Protein AF-A0A3Q0T386-F1 (afdb_monomer_lite)

Foldseek 3Di:
DDDPPLDPVLLVLLLLLLVLCVVLVVVVVCVVVVNDPVNVSNVCSVVGCDPVSLVVSLVSVLVVCVVPPCPLVVQLVVLVVVLVVCVVVVHDRSNSVSSNVSSVVSVVVNVVDDDDDDDDDDDDDDDDDDDDPPDDDDDDPPCPVVSVVVVVVSDD

Radius of gyration: 18.24 Å; chains: 1; bounding box: 42×27×56 Å

Secondary structure (DSSP, 8-state):
-PPP---HHHHHHHHHHHHHHHHTSHHHHHHHTT--HHHHHHHHHHH-S-HHHHHHHHHHHHHHHTTSTTHHHHHHHHHHHHHHHHHHHT---HHHHHHHHHHHHHHHHHHHS--S------------------------TTTHHHHHHHHHHS--

Organism: Amphilophus citrinellus (NCBI:txid61819)

Sequence (156 aa):
MPIPSLRPWQGLEMMTIFQLLHWNGTLKALRERQCSRQSVISYYSQRGLDEYVRSSMALDWLGREQRSPGLIGAELQVAQRELVLARRRGVELRFYREKTEILSLALSQAYIHPTPEIFSHSPSHKYNEGICWLCGLHFPLQLWSEVYASWAQITW

pLDDT: mean 72.21, std 24.62, range [24.97, 97.44]

Structure (mmCIF, N/CA/C/O backbone):
data_AF-A0A3Q0T386-F1
#
_entry.id   AF-A0A3Q0T386-F1
#
loop_
_atom_site.group_PDB
_atom_site.id
_atom_site.type_symbol
_atom_site.label_atom_id
_atom_site.label_alt_id
_atom_site.label_comp_id
_atom_site.label_asym_id
_atom_site.label_entity_id
_atom_site.label_seq_id
_atom_site.pdbx_PDB_ins_code
_atom_site.Cartn_x
_atom_site.Cartn_y
_atom_site.Cartn_z
_atom_site.occupancy
_atom_site.B_iso_or_equiv
_atom_site.auth_seq_id
_atom_site.auth_comp_id
_atom_site.auth_asym_id
_atom_site.auth_atom_id
_atom_site.pdbx_PDB_model_num
ATOM 1 N N . MET A 1 1 ? 14.222 15.868 23.548 1.00 34.19 1 MET A N 1
ATOM 2 C CA . MET A 1 1 ? 13.249 16.594 22.700 1.00 34.19 1 MET A CA 1
ATOM 3 C C . MET A 1 1 ? 11.917 15.867 22.819 1.00 34.19 1 MET A C 1
ATOM 5 O O . MET A 1 1 ? 11.886 14.701 22.438 1.00 34.19 1 MET A O 1
ATOM 9 N N . PRO A 1 2 ? 10.872 16.454 23.425 1.00 38.81 2 PRO A N 1
ATOM 10 C CA . PRO A 1 2 ? 9.579 15.790 23.512 1.00 38.81 2 PRO A CA 1
ATOM 11 C C . PRO A 1 2 ? 8.950 15.743 22.116 1.00 38.81 2 PRO A C 1
ATOM 13 O O . PRO A 1 2 ? 9.009 16.713 21.363 1.00 38.81 2 PRO A O 1
ATOM 16 N N . ILE A 1 3 ? 8.398 14.587 21.760 1.00 47.81 3 ILE A N 1
ATOM 17 C CA . ILE A 1 3 ? 7.632 14.393 20.527 1.00 47.81 3 ILE A CA 1
ATOM 18 C C . ILE A 1 3 ? 6.438 15.358 20.609 1.00 47.81 3 ILE A C 1
ATOM 20 O O . ILE A 1 3 ? 5.741 15.319 21.628 1.00 47.81 3 ILE A O 1
ATOM 24 N N . PRO A 1 4 ? 6.197 16.232 19.613 1.00 51.41 4 PRO A N 1
ATOM 25 C CA . PRO A 1 4 ? 5.030 17.103 19.625 1.00 51.41 4 PRO A CA 1
ATOM 26 C C . PRO A 1 4 ? 3.792 16.228 19.777 1.00 51.41 4 PRO A C 1
ATOM 28 O O . PRO A 1 4 ? 3.679 15.208 19.097 1.00 51.41 4 PRO A O 1
ATOM 31 N N . SER A 1 5 ? 2.911 16.600 20.700 1.00 52.94 5 SER A N 1
ATOM 32 C CA . SER A 1 5 ? 1.631 15.945 20.935 1.00 52.94 5 SER A CA 1
ATOM 33 C C . SER A 1 5 ? 0.926 15.694 19.600 1.00 52.94 5 SER A C 1
ATOM 35 O O . SER A 1 5 ? 0.406 16.618 18.976 1.00 52.94 5 SER A O 1
ATOM 37 N N . LEU A 1 6 ? 0.958 14.435 19.147 1.00 53.88 6 LEU A N 1
ATOM 38 C CA . LEU A 1 6 ? 0.232 13.972 17.968 1.00 53.88 6 LEU A CA 1
ATOM 39 C C . LEU A 1 6 ? -1.217 14.414 18.147 1.00 53.88 6 LEU A C 1
ATOM 41 O O . LEU A 1 6 ? -1.880 14.002 19.103 1.00 53.88 6 LEU A O 1
ATOM 45 N N . ARG A 1 7 ? -1.704 15.301 17.274 1.00 55.12 7 ARG A N 1
ATOM 46 C CA . ARG A 1 7 ? -3.105 15.722 17.350 1.00 55.12 7 ARG A CA 1
ATOM 47 C C . ARG A 1 7 ? -3.982 14.473 17.183 1.00 55.12 7 ARG A C 1
ATOM 49 O O . ARG A 1 7 ? -3.608 13.599 16.402 1.00 55.12 7 ARG A O 1
ATOM 56 N N . PRO A 1 8 ? -5.156 14.381 17.831 1.00 51.25 8 PRO A N 1
ATOM 57 C CA . PRO A 1 8 ? -5.999 13.178 17.788 1.00 51.25 8 PRO A CA 1
ATOM 58 C C . PRO A 1 8 ? -6.271 12.638 16.370 1.00 51.25 8 PRO A C 1
ATOM 60 O O . PRO A 1 8 ? -6.323 11.430 16.164 1.00 51.25 8 PRO A O 1
ATOM 63 N N . TRP A 1 9 ? -6.357 13.528 15.375 1.00 50.81 9 TRP A N 1
ATOM 64 C CA . TRP A 1 9 ? -6.561 13.195 13.960 1.00 50.81 9 TRP A CA 1
ATOM 65 C C . TRP A 1 9 ? -5.322 12.613 13.255 1.00 50.81 9 TRP A C 1
ATOM 67 O O . TRP A 1 9 ? -5.470 11.776 12.367 1.00 50.81 9 TRP A O 1
ATOM 77 N N . GLN A 1 10 ? -4.110 12.974 13.695 1.00 61.91 10 GLN A N 1
ATOM 78 C CA . GLN A 1 10 ? -2.854 12.430 13.160 1.00 61.91 10 GLN A CA 1
ATOM 79 C C . GLN A 1 10 ? -2.650 10.962 13.557 1.00 61.91 10 GLN A C 1
ATOM 81 O O . GLN A 1 10 ? -1.961 10.229 12.856 1.00 61.91 10 GLN A O 1
ATOM 86 N N . GLY A 1 11 ? -3.258 10.496 14.654 1.00 68.31 11 GLY A N 1
ATOM 87 C CA . GLY A 1 11 ? -3.126 9.103 15.097 1.00 68.31 11 GLY A CA 1
ATOM 88 C C . GLY A 1 11 ? -3.669 8.092 14.080 1.00 68.31 11 GLY A C 1
ATOM 89 O O . GLY A 1 11 ? -3.021 7.081 13.805 1.00 68.31 11 GLY A O 1
ATOM 90 N N . LEU A 1 12 ? -4.824 8.391 13.475 1.00 74.88 12 LEU A N 1
ATOM 91 C CA . LEU A 1 12 ? -5.460 7.529 12.469 1.00 74.88 12 LEU A CA 1
ATOM 92 C C . LEU A 1 12 ? -4.702 7.536 11.132 1.00 74.88 12 LEU A C 1
ATOM 94 O O . LEU A 1 12 ? -4.571 6.500 10.479 1.00 74.88 12 LEU A O 1
ATOM 98 N N . GLU A 1 13 ? -4.170 8.691 10.729 1.00 82.81 13 GLU A N 1
ATOM 99 C CA . GLU A 1 13 ? -3.313 8.798 9.540 1.00 82.81 13 GLU A CA 1
ATOM 100 C C . GLU A 1 13 ? -2.007 8.028 9.726 1.00 82.81 13 GLU A C 1
ATOM 102 O O . GLU A 1 13 ? -1.636 7.229 8.870 1.00 82.81 13 GLU A O 1
ATOM 107 N N . MET A 1 14 ? -1.354 8.183 10.879 1.00 84.94 14 MET A N 1
ATOM 108 C CA . MET A 1 14 ? -0.129 7.453 11.192 1.00 84.94 14 MET A CA 1
ATOM 109 C C . MET A 1 14 ? -0.344 5.942 11.214 1.00 84.94 14 MET A C 1
ATOM 111 O O . MET 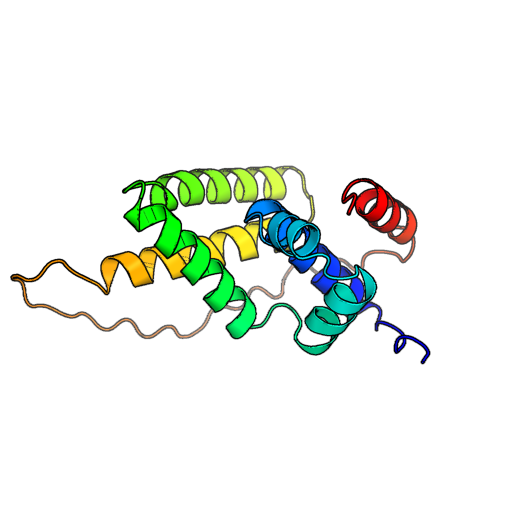A 1 14 ? 0.499 5.212 10.697 1.00 84.94 14 MET A O 1
ATOM 115 N N . MET A 1 15 ? -1.473 5.468 11.751 1.00 86.25 15 MET A N 1
ATOM 116 C CA . MET A 1 15 ? -1.838 4.050 11.674 1.00 86.25 15 MET A CA 1
ATOM 117 C C . MET A 1 15 ? -1.867 3.566 10.220 1.00 86.25 15 MET A C 1
ATOM 119 O O . MET A 1 15 ? -1.225 2.572 9.884 1.00 86.25 15 MET A O 1
ATOM 123 N N . THR A 1 16 ? -2.551 4.313 9.352 1.00 90.38 16 THR A N 1
ATOM 124 C CA . THR A 1 16 ? -2.684 3.974 7.928 1.00 90.38 16 THR A CA 1
ATOM 125 C C . THR A 1 16 ? -1.321 3.933 7.240 1.00 90.38 16 THR A C 1
ATOM 127 O O . THR A 1 16 ? -1.011 2.975 6.536 1.00 90.38 16 THR A O 1
ATOM 130 N N . ILE A 1 17 ? -0.469 4.931 7.489 1.00 90.25 17 ILE A N 1
ATOM 131 C CA . ILE A 1 17 ? 0.889 4.984 6.936 1.00 90.25 17 ILE A CA 1
ATOM 132 C C . ILE A 1 17 ? 1.690 3.753 7.362 1.00 90.25 17 ILE A C 1
ATOM 134 O O . ILE A 1 17 ? 2.307 3.112 6.518 1.00 90.25 17 ILE A O 1
ATOM 138 N N . 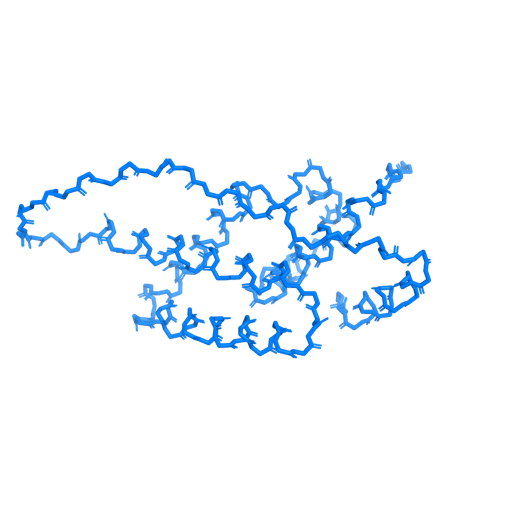PHE A 1 18 ? 1.665 3.369 8.641 1.00 89.94 18 PHE A N 1
ATOM 139 C CA . PHE A 1 18 ? 2.389 2.182 9.103 1.00 89.94 18 PHE A CA 1
ATOM 140 C C . PHE A 1 18 ? 1.859 0.884 8.488 1.00 89.94 18 PHE A C 1
ATOM 142 O O . PHE A 1 18 ? 2.661 0.030 8.111 1.00 89.94 18 PHE A O 1
ATOM 149 N N . GLN A 1 19 ? 0.540 0.745 8.334 1.00 92.19 19 GLN A N 1
ATOM 150 C CA . GLN A 1 19 ? -0.056 -0.399 7.641 1.00 92.19 19 GLN A CA 1
ATOM 151 C C . GLN A 1 19 ? 0.393 -0.466 6.175 1.00 92.19 19 GLN A C 1
ATOM 153 O O . GLN A 1 19 ? 0.743 -1.543 5.692 1.00 92.19 19 GLN A O 1
ATOM 158 N N . LEU A 1 20 ? 0.457 0.675 5.483 1.00 94.06 20 LEU A N 1
ATOM 159 C CA . LEU A 1 20 ? 0.940 0.762 4.102 1.00 94.06 20 LEU A CA 1
ATOM 160 C C . LEU A 1 20 ? 2.438 0.452 3.988 1.00 94.06 20 LEU A C 1
ATOM 162 O O . LEU A 1 20 ? 2.822 -0.335 3.127 1.00 94.06 20 LEU A O 1
ATOM 166 N N . LEU A 1 21 ? 3.268 0.999 4.884 1.00 90.88 21 LEU A N 1
ATOM 167 C CA . LEU A 1 21 ? 4.710 0.720 4.945 1.00 90.88 21 LEU A CA 1
ATOM 168 C C . LEU A 1 21 ? 5.002 -0.749 5.258 1.00 90.88 21 LEU A C 1
ATOM 170 O O . LEU A 1 21 ? 6.006 -1.307 4.814 1.00 90.88 21 LEU A O 1
ATOM 174 N N . HIS A 1 22 ? 4.159 -1.380 6.071 1.00 90.75 22 HIS A N 1
ATOM 175 C CA . HIS A 1 22 ? 4.251 -2.808 6.328 1.00 90.75 22 HIS A CA 1
ATOM 176 C C . HIS A 1 22 ? 3.858 -3.606 5.079 1.00 90.75 22 HIS A C 1
ATOM 178 O O . HIS A 1 22 ? 4.620 -4.465 4.640 1.00 90.75 22 HIS A O 1
ATOM 184 N N . TRP A 1 23 ? 2.712 -3.286 4.469 1.00 93.38 23 TRP A N 1
ATOM 185 C CA . TRP A 1 23 ? 2.201 -3.957 3.271 1.00 93.38 23 TRP A CA 1
ATOM 186 C C . TRP A 1 23 ? 3.175 -3.885 2.087 1.00 93.38 23 TRP A C 1
ATOM 188 O O . TRP A 1 23 ? 3.454 -4.905 1.456 1.00 93.38 23 TRP A O 1
ATOM 198 N N . ASN A 1 24 ? 3.750 -2.716 1.802 1.00 90.38 24 ASN A N 1
ATOM 199 C CA . ASN A 1 24 ? 4.716 -2.571 0.717 1.00 90.38 24 ASN A CA 1
ATOM 200 C C . ASN A 1 24 ? 6.142 -2.997 1.127 1.00 90.38 24 ASN A C 1
ATOM 202 O O . ASN A 1 24 ? 7.045 -2.956 0.301 1.00 90.38 24 ASN A O 1
ATOM 206 N N . GLY A 1 25 ? 6.383 -3.424 2.367 1.00 86.25 25 GLY A N 1
ATOM 207 C CA . GLY A 1 25 ? 7.694 -3.877 2.838 1.00 86.25 25 GLY A CA 1
ATOM 208 C C . GLY A 1 25 ? 8.725 -2.772 3.110 1.00 86.25 25 GLY A C 1
ATOM 209 O O . GLY A 1 25 ? 9.841 -3.094 3.528 1.00 86.25 25 GLY A O 1
ATOM 210 N N . THR A 1 26 ? 8.389 -1.488 2.948 1.00 88.19 26 THR A N 1
ATOM 211 C CA . THR A 1 26 ? 9.279 -0.372 3.312 1.00 88.19 26 THR A CA 1
ATOM 212 C C . THR A 1 26 ? 9.628 -0.409 4.800 1.00 88.19 26 THR A C 1
ATOM 214 O O . THR A 1 26 ? 10.766 -0.125 5.165 1.00 88.19 26 THR A O 1
ATOM 217 N N . LEU A 1 27 ? 8.703 -0.825 5.672 1.00 86.81 27 LEU A N 1
ATOM 218 C CA . LEU A 1 27 ? 8.962 -0.943 7.110 1.00 86.81 27 LEU A CA 1
ATOM 219 C C . LEU A 1 27 ? 10.086 -1.952 7.406 1.00 86.81 27 LEU A C 1
ATOM 221 O O . LEU A 1 27 ? 10.977 -1.672 8.206 1.00 86.81 27 LEU A O 1
ATOM 225 N N . LYS A 1 28 ? 10.098 -3.087 6.693 1.00 85.88 28 LYS A N 1
ATOM 226 C CA . LYS A 1 28 ? 11.173 -4.085 6.780 1.00 85.88 28 LYS A CA 1
ATOM 227 C C . LYS A 1 28 ? 12.507 -3.502 6.305 1.00 85.88 28 LYS A C 1
ATOM 229 O O . LYS A 1 28 ? 13.505 -3.646 7.005 1.00 85.88 28 LYS A O 1
ATOM 234 N N . ALA A 1 29 ? 12.515 -2.792 5.176 1.00 84.75 29 ALA A N 1
ATOM 235 C CA . ALA A 1 29 ? 13.723 -2.164 4.638 1.00 84.75 29 ALA A CA 1
ATOM 236 C C . ALA A 1 29 ? 14.293 -1.078 5.571 1.00 84.75 29 ALA A C 1
ATOM 238 O O . ALA A 1 29 ? 15.506 -0.971 5.739 1.00 84.75 29 ALA A O 1
ATOM 239 N N . LEU A 1 30 ? 13.430 -0.288 6.218 1.00 86.31 30 LEU A N 1
ATOM 240 C CA . LEU A 1 30 ? 13.838 0.697 7.224 1.00 86.31 30 LEU A CA 1
ATOM 241 C C . LEU A 1 30 ? 14.480 0.016 8.440 1.00 86.31 30 LEU A C 1
ATOM 243 O O . LEU A 1 30 ? 15.505 0.487 8.933 1.00 86.31 30 LEU A O 1
ATOM 247 N N . ARG A 1 31 ? 13.933 -1.120 8.883 1.00 84.00 31 ARG A N 1
ATOM 248 C CA . ARG A 1 31 ? 14.510 -1.921 9.970 1.00 84.00 31 ARG A CA 1
ATOM 249 C C . ARG A 1 31 ? 15.872 -2.507 9.611 1.00 84.00 31 ARG A C 1
ATOM 251 O O . ARG A 1 31 ? 16.797 -2.417 10.410 1.00 84.00 31 ARG A O 1
ATOM 258 N N . GLU A 1 32 ? 16.021 -3.051 8.408 1.00 88.00 32 GLU A N 1
ATOM 259 C CA . GLU A 1 32 ? 17.300 -3.582 7.913 1.00 88.00 32 GLU A CA 1
ATOM 260 C C . GLU A 1 32 ? 18.376 -2.492 7.802 1.00 88.00 32 GLU A C 1
ATOM 262 O O . GLU A 1 32 ? 19.545 -2.739 8.088 1.00 88.00 32 GLU A O 1
ATOM 267 N N . ARG A 1 33 ? 17.973 -1.256 7.481 1.00 86.19 33 ARG A N 1
ATOM 268 C CA . ARG A 1 33 ? 18.838 -0.065 7.468 1.00 86.19 33 ARG A CA 1
ATOM 269 C C . ARG A 1 33 ? 19.095 0.538 8.852 1.00 86.19 33 ARG A C 1
ATOM 271 O O . ARG A 1 33 ? 19.646 1.633 8.932 1.00 86.19 33 ARG A O 1
ATOM 278 N N . GLN A 1 34 ? 18.687 -0.135 9.930 1.00 87.31 34 GLN A N 1
ATOM 279 C CA . GLN A 1 34 ? 18.839 0.338 11.311 1.00 87.31 34 GLN A CA 1
ATOM 280 C C . GLN A 1 34 ? 18.183 1.712 11.557 1.00 87.31 34 GLN A C 1
ATOM 282 O O . GLN A 1 34 ? 18.611 2.480 12.420 1.00 87.31 34 GLN A O 1
ATOM 287 N N . CYS A 1 35 ? 17.128 2.053 10.805 1.00 79.00 35 CYS A N 1
ATOM 288 C CA . CYS A 1 35 ? 16.356 3.259 11.076 1.00 79.00 35 CYS A CA 1
ATOM 289 C C . CYS A 1 35 ? 15.615 3.096 12.403 1.00 79.00 35 CYS A C 1
ATOM 291 O O . CYS A 1 35 ? 14.862 2.141 12.595 1.00 79.00 35 CYS A O 1
ATOM 293 N N . SER A 1 36 ? 15.790 4.053 13.315 1.00 82.56 36 SER A N 1
ATOM 294 C CA . SER A 1 36 ? 15.087 4.001 14.594 1.00 82.56 36 SER A CA 1
ATOM 295 C C . SER A 1 36 ? 13.581 4.196 14.395 1.00 82.56 36 SER A C 1
ATOM 297 O O . SER A 1 36 ? 13.146 5.053 13.615 1.00 82.56 36 SER A O 1
ATOM 299 N N . ARG A 1 37 ? 12.770 3.466 15.169 1.00 79.12 37 ARG A N 1
ATOM 300 C CA . ARG A 1 37 ? 11.310 3.652 15.220 1.00 79.12 37 ARG A CA 1
ATOM 301 C C . ARG A 1 37 ? 10.933 5.119 15.431 1.00 79.12 37 ARG A C 1
ATOM 303 O O . ARG A 1 37 ? 10.021 5.620 14.781 1.00 79.12 37 ARG A O 1
ATOM 310 N N . GLN A 1 38 ? 11.664 5.825 16.294 1.00 80.12 38 GLN A N 1
ATOM 311 C CA . GLN A 1 38 ? 11.394 7.226 16.603 1.00 80.12 38 GLN A CA 1
ATOM 312 C C . GLN A 1 38 ? 11.669 8.160 15.417 1.00 80.12 38 GLN A C 1
ATOM 314 O O . GLN A 1 38 ? 10.903 9.096 15.184 1.00 80.12 38 GLN A O 1
ATOM 319 N N . SER A 1 39 ? 12.725 7.888 14.646 1.00 80.06 39 SER A N 1
ATOM 320 C CA . SER A 1 39 ? 13.047 8.624 13.420 1.00 80.06 39 SER A CA 1
ATOM 321 C C . SER A 1 39 ? 11.965 8.431 12.363 1.00 80.06 39 SER A C 1
ATOM 323 O O . SER A 1 39 ? 11.537 9.405 11.752 1.00 80.06 39 SER A O 1
ATOM 325 N N . VAL A 1 40 ? 11.473 7.201 12.193 1.00 82.44 40 VAL A N 1
ATOM 326 C CA . VAL A 1 40 ? 10.403 6.890 11.235 1.00 82.44 40 VAL A CA 1
ATOM 327 C C . VAL A 1 40 ? 9.090 7.560 11.641 1.00 82.44 40 VAL A C 1
ATOM 329 O O . VAL A 1 40 ? 8.474 8.231 10.817 1.00 82.44 40 VAL A O 1
ATOM 332 N N . ILE A 1 41 ? 8.694 7.465 12.916 1.00 82.94 41 ILE A N 1
ATOM 333 C CA . ILE A 1 41 ? 7.498 8.156 13.430 1.00 82.94 41 ILE A CA 1
ATOM 334 C C . ILE A 1 41 ? 7.609 9.666 13.201 1.00 82.94 41 ILE A C 1
ATOM 336 O O . ILE A 1 41 ? 6.670 10.267 12.693 1.00 82.94 41 ILE A O 1
ATOM 340 N N . SER A 1 42 ? 8.751 10.268 13.545 1.00 82.12 42 SER A N 1
ATOM 341 C CA . SER A 1 42 ? 8.983 11.708 13.376 1.00 82.12 42 SER A CA 1
ATOM 342 C C . SER A 1 42 ? 8.931 12.146 11.909 1.00 82.12 42 SER A C 1
ATOM 344 O O . SER A 1 42 ? 8.395 13.205 11.597 1.00 82.12 42 SER A O 1
ATOM 346 N N . TYR A 1 43 ? 9.470 11.330 11.001 1.00 84.25 43 TYR A N 1
ATOM 347 C CA . TYR A 1 43 ? 9.486 11.623 9.569 1.00 84.25 43 TYR A CA 1
ATOM 348 C C . TYR A 1 43 ? 8.073 11.647 8.970 1.00 84.25 43 TYR A C 1
ATOM 350 O O . TYR A 1 43 ? 7.734 12.576 8.234 1.00 84.25 43 TYR A O 1
ATOM 358 N N . TYR A 1 44 ? 7.251 10.642 9.287 1.00 84.12 44 TYR A N 1
ATOM 359 C CA . TYR A 1 44 ? 5.908 10.504 8.718 1.00 84.12 44 TYR A CA 1
ATOM 360 C C . TYR A 1 44 ? 4.855 11.351 9.441 1.00 84.12 44 TYR A C 1
ATOM 362 O O . TYR A 1 44 ? 3.906 11.792 8.799 1.00 84.12 44 TYR A O 1
ATOM 370 N N . SER A 1 45 ? 5.037 11.677 10.726 1.00 82.69 45 SER A N 1
ATOM 371 C CA . SER A 1 45 ? 4.097 12.543 11.458 1.00 82.69 45 SER A CA 1
ATOM 372 C C . SER A 1 45 ? 4.062 13.984 10.944 1.00 82.69 45 SER A C 1
ATOM 374 O O . SER A 1 45 ? 3.070 14.682 11.146 1.00 82.69 45 SER A O 1
ATOM 376 N N . GLN A 1 46 ? 5.133 14.429 10.282 1.00 82.12 46 GLN A N 1
ATOM 377 C CA . GLN A 1 46 ? 5.241 15.767 9.699 1.00 82.12 46 GLN A CA 1
ATOM 378 C C . GLN A 1 46 ? 4.668 15.853 8.281 1.00 82.12 46 GLN A C 1
ATOM 380 O O . GLN A 1 46 ? 4.227 16.925 7.879 1.00 82.12 46 GLN A O 1
ATOM 385 N N . ARG A 1 47 ? 4.692 14.748 7.525 1.00 79.06 47 ARG A N 1
ATOM 386 C CA . ARG A 1 47 ? 4.239 14.696 6.124 1.00 79.06 47 ARG A CA 1
ATOM 387 C C . ARG A 1 47 ? 2.811 14.174 5.971 1.00 79.06 47 ARG A C 1
ATOM 389 O O . ARG A 1 47 ? 2.107 14.591 5.062 1.00 79.06 47 ARG A O 1
ATOM 396 N N . GLY A 1 48 ? 2.369 13.296 6.871 1.00 83.44 48 GLY A N 1
ATOM 397 C CA . GLY A 1 48 ? 1.098 12.594 6.710 1.00 83.44 48 GLY A CA 1
ATOM 398 C C . GLY A 1 48 ? 1.104 11.681 5.480 1.00 83.44 48 GLY A C 1
ATOM 399 O O . GLY A 1 48 ? 2.160 11.315 4.962 1.00 83.44 48 GLY A O 1
ATOM 400 N N . LEU A 1 49 ? -0.088 11.281 5.038 1.00 85.25 49 LEU A N 1
ATOM 401 C CA . LEU A 1 49 ? -0.283 10.470 3.835 1.00 85.25 49 LEU A CA 1
ATOM 402 C C . LEU A 1 49 ? -0.574 11.384 2.638 1.00 85.25 49 LEU A C 1
ATOM 404 O O . LEU A 1 49 ? -1.699 11.483 2.144 1.00 85.25 49 LEU A O 1
ATOM 408 N N . ASP A 1 50 ? 0.451 12.127 2.240 1.00 89.38 50 ASP A N 1
ATOM 409 C CA . ASP A 1 50 ? 0.384 13.100 1.157 1.00 89.38 50 ASP A CA 1
ATOM 410 C C . ASP A 1 50 ? 0.671 12.475 -0.222 1.00 89.38 50 ASP A C 1
ATOM 412 O O . ASP A 1 50 ? 0.919 11.274 -0.374 1.00 89.38 50 ASP A O 1
ATOM 416 N N . GLU A 1 51 ? 0.628 13.321 -1.253 1.00 89.00 51 GLU A N 1
ATOM 417 C CA . GLU A 1 51 ? 0.921 12.928 -2.634 1.00 89.00 51 GLU A CA 1
ATOM 418 C C . GLU A 1 51 ? 2.334 12.363 -2.801 1.00 89.00 51 GLU A C 1
ATOM 420 O O . GLU A 1 51 ? 2.543 11.417 -3.560 1.00 89.00 51 GLU A O 1
ATOM 425 N N . TYR A 1 52 ? 3.306 12.901 -2.062 1.00 88.69 52 TYR A N 1
ATOM 426 C CA . TYR A 1 52 ? 4.689 12.448 -2.132 1.00 88.69 52 TYR A CA 1
ATOM 427 C C . TYR A 1 52 ? 4.838 11.028 -1.580 1.00 88.69 52 TYR A C 1
ATOM 429 O O . TYR A 1 52 ? 5.478 10.189 -2.215 1.00 88.69 52 TYR A O 1
ATOM 437 N N . VAL A 1 53 ? 4.223 10.729 -0.431 1.00 88.19 53 VAL A N 1
ATOM 438 C CA . VAL A 1 53 ? 4.244 9.386 0.161 1.00 88.19 53 VAL A CA 1
ATOM 439 C C . VAL A 1 53 ? 3.557 8.382 -0.765 1.00 88.19 53 VAL A C 1
ATOM 441 O O . VAL A 1 53 ? 4.135 7.325 -1.030 1.00 88.19 53 VAL A O 1
ATOM 444 N N . ARG A 1 54 ? 2.386 8.715 -1.328 1.00 93.62 54 ARG A N 1
ATOM 445 C CA . ARG A 1 54 ? 1.694 7.844 -2.298 1.00 93.62 54 ARG A CA 1
ATOM 446 C C . ARG A 1 54 ? 2.532 7.599 -3.550 1.00 93.62 54 ARG A C 1
ATOM 448 O O . ARG A 1 54 ? 2.709 6.449 -3.947 1.00 93.62 54 ARG A O 1
ATOM 455 N N . SER A 1 55 ? 3.107 8.656 -4.120 1.00 92.25 55 SER A N 1
ATOM 456 C CA . SER A 1 55 ? 3.994 8.569 -5.283 1.00 92.25 55 SER A CA 1
ATOM 457 C C . SER A 1 55 ? 5.243 7.729 -5.000 1.00 92.25 55 SER A C 1
ATOM 459 O O . SER A 1 55 ? 5.610 6.881 -5.811 1.00 92.25 55 SER A O 1
ATOM 461 N N . SER A 1 56 ? 5.872 7.889 -3.830 1.00 90.62 56 SER A N 1
ATOM 462 C CA . SER A 1 56 ? 7.025 7.074 -3.428 1.00 90.62 56 SER A CA 1
ATOM 463 C C . SER A 1 56 ? 6.670 5.588 -3.346 1.00 90.62 56 SER A C 1
ATOM 465 O O . SER A 1 56 ? 7.446 4.753 -3.802 1.00 90.62 56 SER A O 1
ATOM 467 N N . MET A 1 57 ? 5.502 5.243 -2.797 1.00 93.94 57 MET A N 1
ATOM 468 C CA . MET A 1 57 ? 5.050 3.849 -2.735 1.00 93.94 57 MET A CA 1
ATOM 469 C C . MET A 1 57 ? 4.682 3.302 -4.119 1.00 93.94 57 MET A C 1
ATOM 471 O O . MET A 1 57 ? 4.942 2.134 -4.403 1.00 93.94 57 MET A O 1
ATOM 475 N N . ALA A 1 58 ? 4.106 4.128 -4.995 1.00 93.88 58 ALA A N 1
ATOM 476 C CA . ALA A 1 58 ? 3.810 3.742 -6.372 1.00 93.88 58 ALA A CA 1
ATOM 477 C C . ALA A 1 58 ? 5.090 3.407 -7.160 1.00 93.88 58 ALA A C 1
ATOM 479 O O . ALA A 1 58 ? 5.125 2.401 -7.870 1.00 93.88 58 ALA A O 1
ATOM 480 N N . LEU A 1 59 ? 6.170 4.174 -6.967 1.00 89.12 59 LEU A N 1
ATOM 481 C CA . LEU A 1 59 ? 7.486 3.886 -7.550 1.00 89.12 59 LEU A CA 1
ATOM 482 C C . LEU A 1 59 ? 8.057 2.537 -7.079 1.00 89.12 59 LEU A C 1
ATOM 484 O O . LEU A 1 59 ? 8.598 1.784 -7.891 1.00 89.12 59 LEU A O 1
ATOM 488 N N . ASP A 1 60 ? 7.891 2.189 -5.798 1.00 91.12 60 ASP A N 1
ATOM 489 C CA . ASP A 1 60 ? 8.302 0.875 -5.282 1.00 91.12 60 ASP A CA 1
ATOM 490 C C . ASP A 1 60 ? 7.553 -0.272 -5.984 1.00 91.12 60 ASP A C 1
ATOM 492 O O . ASP A 1 60 ? 8.144 -1.315 -6.288 1.00 91.12 60 ASP A O 1
ATOM 496 N N . TRP A 1 61 ? 6.258 -0.086 -6.269 1.00 92.81 61 TRP A N 1
ATOM 497 C CA . TRP A 1 61 ? 5.441 -1.044 -7.019 1.00 92.81 61 TRP A CA 1
ATOM 498 C C . TRP A 1 61 ? 5.851 -1.140 -8.489 1.00 92.81 61 TRP A C 1
ATOM 500 O O . TRP A 1 61 ? 5.990 -2.252 -8.999 1.00 92.81 61 TRP A O 1
ATOM 510 N N . LEU A 1 62 ? 6.145 -0.016 -9.147 1.00 90.38 62 LEU A N 1
ATOM 511 C CA . LEU A 1 62 ? 6.685 0.004 -10.511 1.00 90.38 62 LEU A CA 1
ATOM 512 C C . LEU A 1 62 ? 7.995 -0.783 -10.625 1.00 90.38 62 LEU A C 1
ATOM 514 O O . LEU A 1 62 ? 8.164 -1.590 -11.539 1.00 90.38 62 LEU A O 1
ATOM 518 N N . GLY A 1 63 ? 8.902 -0.631 -9.658 1.00 87.69 63 GLY A N 1
ATOM 519 C CA . GLY A 1 63 ? 10.142 -1.409 -9.616 1.00 87.69 63 GLY A CA 1
ATOM 520 C C . GLY A 1 63 ? 9.922 -2.918 -9.426 1.00 87.69 63 GLY A C 1
ATOM 521 O O . GLY A 1 63 ? 10.820 -3.717 -9.698 1.00 87.69 63 GLY A O 1
ATOM 522 N N . ARG A 1 64 ? 8.758 -3.356 -8.931 1.00 90.12 64 ARG A N 1
ATOM 523 C CA . ARG A 1 64 ? 8.381 -4.782 -8.868 1.00 90.12 64 ARG A CA 1
ATOM 524 C C . ARG A 1 64 ? 7.738 -5.251 -10.162 1.00 90.12 64 ARG A C 1
ATOM 526 O O . ARG A 1 64 ? 8.081 -6.335 -10.616 1.00 90.12 64 ARG A O 1
ATOM 533 N N . GLU A 1 65 ? 6.886 -4.429 -10.763 1.00 90.38 65 GLU A N 1
ATOM 534 C CA . GLU A 1 65 ? 6.264 -4.695 -12.063 1.00 90.38 65 GLU A CA 1
ATOM 535 C C . GLU A 1 65 ? 7.313 -4.964 -13.145 1.00 90.38 65 GLU A C 1
ATOM 537 O O . GLU A 1 65 ? 7.206 -5.935 -13.884 1.00 90.38 65 GLU A O 1
ATOM 542 N N . GLN A 1 66 ? 8.399 -4.183 -13.171 1.00 87.75 66 GLN A N 1
ATOM 543 C CA . GLN A 1 66 ? 9.514 -4.403 -14.102 1.00 87.75 66 GLN A CA 1
ATOM 544 C C . GLN A 1 66 ? 10.172 -5.785 -13.955 1.00 87.75 66 GLN A C 1
ATOM 546 O O . GLN A 1 66 ? 10.695 -6.328 -14.923 1.00 87.75 66 GLN A O 1
ATOM 551 N N . ARG A 1 67 ? 10.166 -6.359 -12.745 1.00 89.62 67 ARG A N 1
ATOM 552 C CA . ARG A 1 67 ? 10.726 -7.692 -12.462 1.00 89.62 67 ARG A CA 1
ATOM 553 C C . ARG A 1 67 ? 9.708 -8.811 -12.663 1.00 89.62 67 ARG A C 1
ATOM 555 O O . ARG A 1 67 ? 10.098 -9.947 -12.904 1.00 89.62 67 ARG A O 1
ATOM 562 N N . SER A 1 68 ? 8.425 -8.497 -12.520 1.00 91.31 68 SER A N 1
ATOM 563 C CA . SER A 1 68 ? 7.309 -9.431 -12.614 1.00 91.31 68 SER A CA 1
ATOM 564 C C . SER A 1 68 ? 6.108 -8.719 -13.244 1.00 91.31 68 SER A C 1
ATOM 566 O O . SER A 1 68 ? 5.260 -8.205 -12.510 1.00 91.31 68 SER A O 1
ATOM 568 N N . PRO A 1 69 ? 6.017 -8.688 -14.583 1.00 91.12 69 PRO A N 1
ATOM 569 C CA . PRO A 1 69 ? 4.913 -8.037 -15.279 1.00 91.12 69 PRO A CA 1
ATOM 570 C C . PRO A 1 69 ? 3.547 -8.621 -14.893 1.00 91.12 69 PRO A C 1
ATOM 572 O O . PRO A 1 69 ? 3.406 -9.828 -14.695 1.00 91.12 69 PRO A O 1
ATOM 575 N N . GLY A 1 70 ? 2.533 -7.765 -14.799 1.00 90.62 70 GLY A N 1
ATOM 576 C CA . GLY A 1 70 ? 1.173 -8.095 -14.377 1.00 90.62 70 GLY A CA 1
ATOM 577 C C . GLY A 1 70 ? 0.957 -8.114 -12.859 1.00 90.62 70 GLY A C 1
ATOM 578 O O . GLY A 1 70 ? -0.178 -8.310 -12.415 1.00 90.62 70 GLY A O 1
ATOM 579 N N . LEU A 1 71 ? 2.001 -7.893 -12.053 1.00 93.75 71 LEU A N 1
ATOM 580 C CA . LEU A 1 71 ? 1.921 -7.938 -10.592 1.00 93.75 71 LEU A CA 1
ATOM 581 C C . LEU A 1 71 ? 1.019 -6.834 -10.032 1.00 93.75 71 LEU A C 1
ATOM 583 O O . LEU A 1 71 ? 0.167 -7.120 -9.192 1.00 93.75 71 LEU A O 1
ATOM 587 N N . ILE A 1 72 ? 1.178 -5.590 -10.490 1.00 94.31 72 ILE A N 1
ATOM 588 C CA . ILE A 1 72 ? 0.373 -4.455 -10.016 1.00 94.31 72 ILE A CA 1
ATOM 589 C C . ILE A 1 72 ? -1.106 -4.703 -10.315 1.00 94.31 72 ILE A C 1
ATOM 591 O O . ILE A 1 72 ? -1.952 -4.493 -9.449 1.00 94.31 72 ILE A O 1
ATOM 595 N N . GLY A 1 73 ? -1.424 -5.183 -11.522 1.00 93.69 73 GLY A N 1
ATOM 596 C CA . GLY A 1 73 ? -2.798 -5.498 -11.910 1.00 93.69 73 GLY A CA 1
ATOM 597 C C . GLY A 1 73 ? -3.419 -6.586 -11.030 1.00 93.69 73 GLY A C 1
ATOM 598 O O . GLY A 1 73 ? -4.559 -6.442 -10.586 1.00 93.69 73 GLY A O 1
ATOM 599 N N . ALA A 1 74 ? -2.663 -7.646 -10.731 1.00 96.00 74 ALA A N 1
ATOM 600 C CA . ALA A 1 74 ?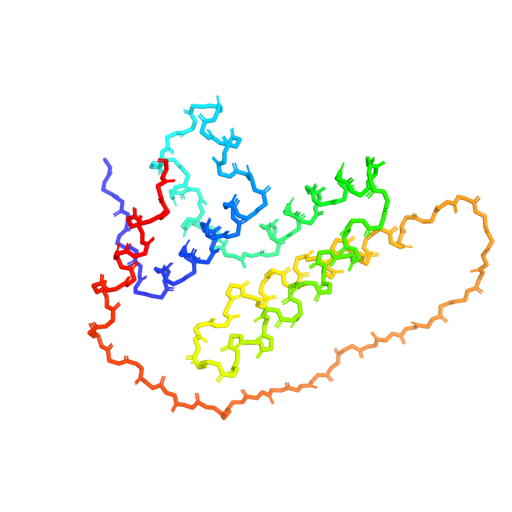 -3.108 -8.714 -9.840 1.00 96.00 74 ALA A CA 1
ATOM 601 C C . ALA A 1 74 ? -3.337 -8.209 -8.403 1.00 96.00 74 ALA A C 1
ATOM 603 O O . ALA A 1 74 ? -4.405 -8.443 -7.831 1.00 96.00 74 ALA A O 1
ATOM 604 N N . GLU A 1 75 ? -2.384 -7.464 -7.838 1.00 96.69 75 GLU A N 1
ATOM 605 C CA . GLU A 1 75 ? -2.497 -6.911 -6.483 1.00 96.69 75 GLU A CA 1
ATOM 606 C C . GLU A 1 75 ? -3.643 -5.891 -6.384 1.00 96.69 75 GLU A C 1
ATOM 608 O O . GLU A 1 75 ? -4.364 -5.866 -5.385 1.00 96.69 75 GLU A O 1
ATOM 613 N N . LEU A 1 76 ? -3.882 -5.088 -7.429 1.00 96.81 76 LEU A N 1
ATOM 614 C CA . LEU A 1 76 ? -4.997 -4.137 -7.474 1.00 96.81 76 LEU A CA 1
ATOM 615 C C . LEU A 1 76 ? -6.350 -4.852 -7.397 1.00 96.81 76 LEU A C 1
ATOM 617 O O . LEU A 1 76 ? -7.232 -4.417 -6.656 1.00 96.81 76 LEU A O 1
ATOM 621 N N . GLN A 1 77 ? -6.515 -5.975 -8.101 1.00 97.12 77 GLN A N 1
ATOM 622 C CA . GLN A 1 77 ? -7.740 -6.774 -8.001 1.00 97.12 77 GLN A CA 1
ATOM 623 C C . GLN A 1 77 ? -7.948 -7.331 -6.589 1.00 97.12 77 GLN A C 1
ATOM 625 O O . GLN A 1 77 ? -9.081 -7.361 -6.099 1.00 97.12 77 GLN A O 1
ATOM 630 N N . VAL A 1 78 ? -6.876 -7.765 -5.922 1.00 97.38 78 VAL A N 1
ATOM 631 C CA . VAL A 1 78 ? -6.935 -8.213 -4.523 1.00 97.38 78 VAL A CA 1
ATOM 632 C C . VAL A 1 78 ? -7.345 -7.052 -3.616 1.00 97.38 78 VAL A C 1
ATOM 634 O O . VAL A 1 78 ? -8.317 -7.186 -2.872 1.00 97.38 78 VAL A O 1
ATOM 637 N N . ALA A 1 79 ? -6.698 -5.890 -3.740 1.00 96.69 79 ALA A N 1
ATOM 638 C CA . ALA A 1 79 ? -6.990 -4.694 -2.948 1.00 96.69 79 ALA A CA 1
ATOM 639 C C . ALA A 1 79 ? -8.453 -4.237 -3.083 1.00 96.69 79 ALA A C 1
ATOM 641 O O . ALA A 1 79 ? -9.120 -3.940 -2.091 1.00 96.69 79 ALA A O 1
ATOM 642 N N . GLN A 1 80 ? -8.994 -4.250 -4.303 1.00 97.44 80 GLN A N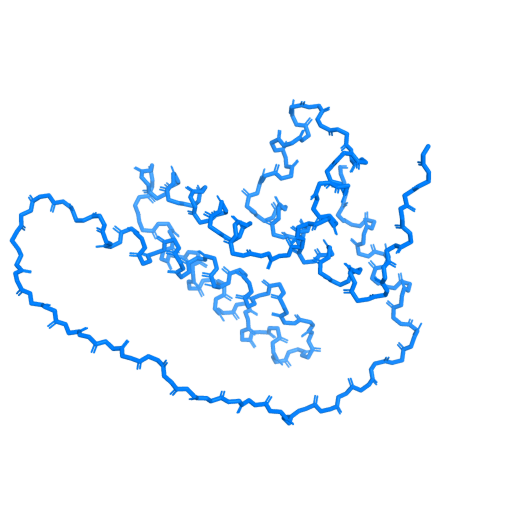 1
ATOM 643 C CA . GLN A 1 80 ? -10.393 -3.905 -4.561 1.00 97.44 80 GLN A CA 1
ATOM 644 C C . GLN A 1 80 ? -11.364 -4.891 -3.896 1.00 97.44 80 GLN A C 1
ATOM 646 O O . GLN A 1 80 ? -12.377 -4.479 -3.324 1.00 97.44 80 GLN A O 1
ATOM 651 N N . ARG A 1 81 ? -11.063 -6.197 -3.925 1.00 97.12 81 ARG A N 1
ATOM 652 C CA . ARG A 1 81 ? -11.870 -7.213 -3.226 1.00 97.12 81 ARG A CA 1
ATOM 653 C C . ARG A 1 81 ? -11.814 -7.018 -1.714 1.00 97.12 81 ARG A C 1
ATOM 655 O O . ARG A 1 81 ? -12.857 -7.071 -1.062 1.00 97.12 81 ARG A O 1
ATOM 662 N N . G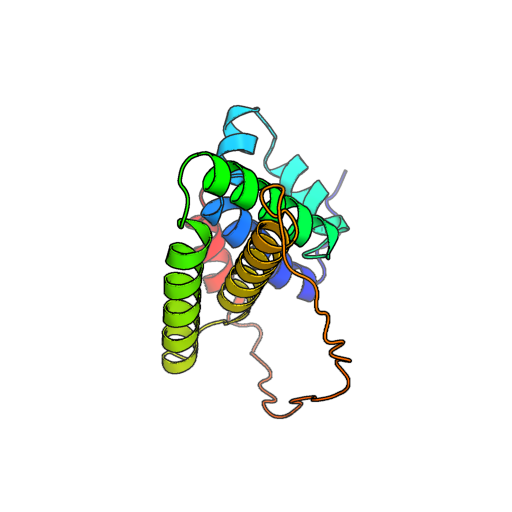LU A 1 82 ? -10.633 -6.755 -1.164 1.00 95.69 82 GLU A N 1
ATOM 663 C CA . GLU A 1 82 ? -10.444 -6.458 0.258 1.00 95.69 82 GLU A CA 1
ATOM 664 C C . GLU A 1 82 ? -11.248 -5.226 0.690 1.00 95.69 82 GLU A C 1
ATOM 666 O O . GLU A 1 82 ? -11.959 -5.293 1.691 1.00 95.69 82 GLU A O 1
ATOM 671 N N . LEU A 1 83 ? -11.241 -4.147 -0.103 1.00 94.75 83 LEU A N 1
ATOM 672 C CA . LEU A 1 83 ? -12.046 -2.947 0.150 1.00 94.75 83 LEU A CA 1
ATOM 673 C C . LEU A 1 83 ? -13.548 -3.262 0.209 1.00 94.75 83 LEU A C 1
ATOM 675 O O . LEU A 1 83 ? -14.260 -2.789 1.101 1.00 94.75 83 LEU A O 1
ATOM 679 N N . VAL A 1 84 ? -14.049 -4.079 -0.720 1.00 96.19 84 VAL A N 1
ATOM 680 C CA . VAL A 1 84 ? -15.458 -4.502 -0.728 1.00 96.19 84 VAL A CA 1
ATOM 681 C C . VAL A 1 84 ? -15.789 -5.331 0.514 1.00 96.19 84 VAL A C 1
ATOM 683 O O . VAL A 1 84 ? -16.835 -5.120 1.132 1.00 96.19 84 VAL A O 1
ATOM 686 N N . LEU A 1 85 ? -14.913 -6.258 0.907 1.00 95.06 85 LEU A N 1
ATOM 687 C CA . LEU A 1 85 ? -15.099 -7.072 2.109 1.00 95.06 85 LEU A CA 1
ATOM 688 C C . LEU A 1 85 ? -15.062 -6.222 3.383 1.00 95.06 85 LEU A C 1
ATOM 690 O O . LEU A 1 85 ? -15.910 -6.403 4.255 1.00 95.06 85 LEU A O 1
ATOM 694 N N . ALA A 1 86 ? -14.136 -5.270 3.469 1.00 91.19 86 ALA A N 1
ATOM 695 C CA . ALA A 1 86 ? -14.024 -4.335 4.578 1.00 91.19 86 ALA A CA 1
ATOM 696 C C . ALA A 1 86 ? -15.308 -3.509 4.741 1.00 91.19 86 ALA A C 1
ATOM 698 O O . ALA A 1 86 ? -15.885 -3.445 5.828 1.00 91.19 86 ALA A O 1
ATOM 699 N N . ARG A 1 87 ? -15.839 -2.986 3.627 1.00 93.56 87 ARG A N 1
ATOM 700 C CA . ARG A 1 87 ? -17.111 -2.253 3.605 1.00 93.56 87 ARG A CA 1
ATOM 701 C C . ARG A 1 87 ? -18.277 -3.097 4.110 1.00 93.56 87 ARG A C 1
ATOM 703 O O . ARG A 1 87 ? -19.093 -2.597 4.875 1.00 93.56 87 ARG A O 1
ATOM 710 N N . ARG A 1 88 ? -18.357 -4.368 3.707 1.00 95.06 88 ARG A N 1
ATOM 711 C CA . ARG A 1 88 ? -19.413 -5.291 4.167 1.00 95.06 88 ARG A CA 1
ATOM 712 C C . ARG A 1 88 ? -19.320 -5.595 5.660 1.00 95.06 88 ARG A C 1
ATOM 714 O O . ARG A 1 88 ? -20.343 -5.814 6.291 1.00 95.06 88 ARG A O 1
ATOM 721 N N . ARG A 1 89 ? -18.105 -5.618 6.208 1.00 92.94 89 ARG A N 1
ATOM 722 C CA . ARG A 1 89 ? -17.842 -5.884 7.629 1.00 92.94 89 ARG A CA 1
ATOM 723 C C . ARG A 1 89 ? -17.977 -4.644 8.516 1.00 92.94 89 ARG A C 1
ATOM 725 O O . ARG A 1 89 ? -17.909 -4.783 9.728 1.00 92.94 89 ARG A O 1
ATOM 732 N N . GLY A 1 90 ? -18.144 -3.455 7.931 1.00 89.69 90 GLY A N 1
ATOM 733 C CA . GLY A 1 90 ? -18.199 -2.201 8.682 1.00 89.69 90 GLY A CA 1
ATOM 734 C C . GLY A 1 90 ? -16.877 -1.843 9.368 1.00 89.69 90 GLY A C 1
ATOM 735 O O . GLY A 1 90 ? -16.893 -1.154 10.382 1.00 89.69 90 GLY A O 1
ATOM 736 N N . VAL A 1 91 ? -15.744 -2.325 8.845 1.00 88.00 91 VAL A N 1
ATOM 737 C CA . VAL A 1 91 ? -14.417 -1.978 9.377 1.00 88.00 91 VAL A CA 1
ATOM 738 C C . VAL A 1 91 ? -13.887 -0.696 8.732 1.00 88.00 91 VAL A C 1
ATOM 740 O O . VAL A 1 91 ? -14.398 -0.238 7.710 1.00 88.00 91 VAL A O 1
ATOM 743 N N . GLU A 1 92 ? -12.846 -0.129 9.339 1.00 87.69 92 GLU A N 1
ATOM 744 C CA . GLU A 1 92 ? -12.103 1.030 8.833 1.00 87.69 92 GLU A CA 1
ATOM 745 C C . GLU A 1 92 ? -11.698 0.829 7.352 1.00 87.69 92 GLU A C 1
ATOM 747 O O . GLU A 1 92 ? -11.234 -0.249 6.972 1.00 87.69 92 GLU A O 1
ATOM 752 N N . LEU A 1 93 ? -11.926 1.842 6.500 1.00 91.44 93 LEU A N 1
ATOM 753 C CA . LEU A 1 93 ? -11.764 1.742 5.038 1.00 91.44 93 LEU A CA 1
ATOM 754 C C . LEU A 1 93 ? -10.559 2.502 4.475 1.00 91.44 93 LEU A C 1
ATOM 756 O O . LEU A 1 93 ? -10.229 2.305 3.305 1.00 91.44 93 LEU A O 1
ATOM 760 N N . ARG A 1 94 ? -9.937 3.394 5.245 1.00 91.50 94 ARG A N 1
ATOM 761 C CA . ARG A 1 94 ? -8.861 4.283 4.800 1.00 91.50 94 ARG A CA 1
ATOM 762 C C . ARG A 1 94 ? -7.675 3.485 4.291 1.00 91.50 94 ARG A C 1
ATOM 764 O O . ARG A 1 94 ? -7.256 3.729 3.168 1.00 91.50 94 ARG A O 1
ATOM 771 N N . PHE A 1 95 ? -7.221 2.471 5.028 1.00 93.00 95 PHE A N 1
ATOM 772 C CA . PHE A 1 95 ? -6.130 1.609 4.555 1.00 93.00 95 PHE A CA 1
ATOM 773 C C . PHE A 1 95 ? -6.426 0.981 3.186 1.00 93.00 95 PHE A C 1
ATOM 775 O O . PHE A 1 95 ? -5.602 1.053 2.278 1.00 93.00 95 PHE A O 1
ATOM 782 N N . TYR A 1 96 ? -7.619 0.413 3.005 1.00 93.94 96 TYR A N 1
ATOM 783 C CA . TYR A 1 96 ? -7.996 -0.255 1.758 1.00 93.94 96 TYR A CA 1
ATOM 784 C C . TYR A 1 96 ? -8.159 0.719 0.584 1.00 93.94 96 TYR A C 1
ATOM 786 O O . TYR A 1 96 ? -7.825 0.379 -0.554 1.00 93.94 96 TYR A O 1
ATOM 794 N N . ARG A 1 97 ? -8.661 1.932 0.849 1.00 94.69 97 ARG A N 1
ATOM 795 C CA . ARG A 1 97 ? -8.755 3.002 -0.154 1.00 94.69 97 ARG A CA 1
ATOM 796 C C . ARG A 1 97 ? -7.371 3.446 -0.603 1.00 94.69 97 ARG A C 1
ATOM 798 O O . ARG A 1 97 ? -7.083 3.358 -1.788 1.00 94.69 97 ARG A O 1
ATOM 805 N N . GLU A 1 98 ? -6.499 3.789 0.337 1.00 96.06 98 GLU A N 1
ATOM 806 C CA . GLU A 1 98 ? -5.134 4.243 0.048 1.00 96.06 98 GLU A CA 1
ATOM 807 C C . GLU A 1 98 ? -4.319 3.155 -0.662 1.00 96.06 98 GLU A C 1
ATOM 809 O O . GLU A 1 98 ? -3.645 3.428 -1.653 1.00 96.06 98 GLU A O 1
ATOM 814 N N . LYS A 1 99 ? -4.459 1.888 -0.243 1.00 95.75 99 LYS A N 1
ATOM 815 C CA . LYS A 1 99 ? -3.875 0.731 -0.940 1.00 95.75 99 LYS A CA 1
ATOM 816 C C . LYS A 1 99 ? -4.329 0.669 -2.406 1.00 95.75 99 LYS A C 1
ATOM 818 O O . LYS A 1 99 ? -3.506 0.475 -3.298 1.00 95.75 99 LYS A O 1
ATOM 823 N N . THR A 1 100 ? -5.625 0.859 -2.665 1.00 97.25 100 THR A N 1
ATOM 824 C CA . THR A 1 100 ? -6.193 0.859 -4.027 1.00 97.25 100 THR A CA 1
ATOM 825 C C . THR A 1 100 ? -5.713 2.063 -4.845 1.00 97.25 100 THR A C 1
ATOM 827 O O . THR A 1 100 ? -5.398 1.911 -6.025 1.00 97.25 100 THR A O 1
ATOM 830 N N . GLU A 1 101 ? -5.627 3.246 -4.237 1.00 96.69 101 GLU A N 1
ATOM 831 C CA . GLU A 1 101 ? -5.168 4.482 -4.881 1.00 96.69 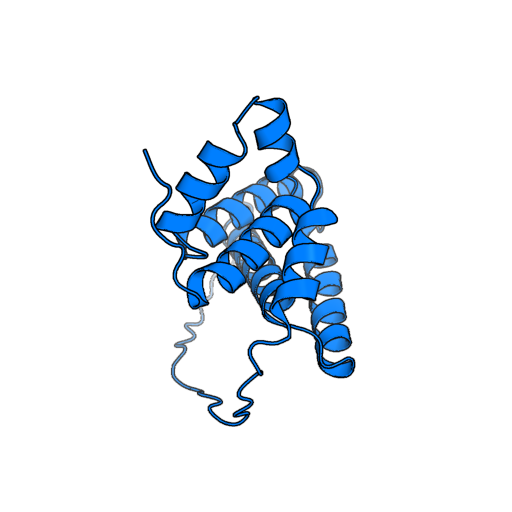101 GLU A CA 1
ATOM 832 C C . GLU A 1 101 ? -3.690 4.401 -5.278 1.00 96.69 101 GLU A C 1
ATOM 834 O O . GLU A 1 101 ? -3.359 4.683 -6.428 1.00 96.69 101 GLU A O 1
ATOM 839 N N . ILE A 1 102 ? -2.818 3.917 -4.388 1.00 97.00 102 ILE A N 1
ATOM 840 C CA . ILE A 1 102 ? -1.385 3.721 -4.666 1.00 97.00 102 ILE A CA 1
ATOM 841 C C . ILE A 1 102 ? -1.174 2.744 -5.829 1.00 97.00 102 ILE A C 1
ATOM 843 O O . ILE A 1 102 ? -0.372 3.012 -6.724 1.00 97.00 102 ILE A O 1
ATOM 847 N N . LEU A 1 103 ? -1.898 1.621 -5.845 1.00 97.06 103 LEU A N 1
ATOM 848 C CA . LEU A 1 103 ? -1.799 0.635 -6.927 1.00 97.06 103 LEU A CA 1
ATOM 849 C C . LEU A 1 103 ? -2.353 1.174 -8.246 1.00 97.06 103 LEU A C 1
ATOM 851 O O . LEU A 1 103 ? -1.769 0.924 -9.295 1.00 97.06 103 LEU A O 1
ATOM 855 N N . SER A 1 104 ? -3.450 1.930 -8.202 1.00 96.25 104 SER A N 1
ATOM 856 C CA . SER A 1 104 ? -4.019 2.569 -9.394 1.00 96.25 104 SER A CA 1
ATOM 857 C C . SER A 1 104 ? -3.064 3.617 -9.971 1.00 96.25 104 SER A C 1
ATOM 859 O O . SER A 1 104 ? -2.866 3.661 -11.185 1.00 96.25 104 SER A O 1
ATOM 861 N N . LEU A 1 105 ? -2.419 4.410 -9.107 1.00 95.06 105 LEU A N 1
ATOM 862 C CA . LEU A 1 105 ? -1.376 5.361 -9.487 1.00 95.06 105 LEU A CA 1
ATOM 863 C C . LEU A 1 105 ? -0.201 4.640 -10.157 1.00 95.06 105 LEU A C 1
ATOM 865 O O . LEU A 1 105 ? 0.146 4.974 -11.289 1.00 95.06 105 LEU A O 1
ATOM 869 N N . ALA A 1 106 ? 0.352 3.608 -9.516 1.00 94.25 106 ALA A N 1
ATOM 870 C CA . ALA A 1 106 ? 1.444 2.813 -10.076 1.00 94.25 106 ALA A CA 1
ATOM 871 C C . ALA A 1 106 ? 1.065 2.194 -11.432 1.00 94.25 106 ALA A C 1
ATOM 873 O O . ALA A 1 106 ? 1.828 2.275 -12.391 1.00 94.25 106 ALA A O 1
ATOM 874 N N . LEU A 1 107 ? -0.141 1.631 -11.541 1.00 93.31 107 LEU A N 1
ATOM 875 C CA . LEU A 1 107 ? -0.629 1.018 -12.772 1.00 93.31 107 LEU A CA 1
ATOM 876 C C . LEU A 1 107 ? -0.750 2.044 -13.905 1.00 93.31 107 LEU A C 1
ATOM 878 O O . LEU A 1 107 ? -0.291 1.795 -15.016 1.00 93.31 107 LEU A O 1
ATOM 882 N N . SER A 1 108 ? -1.325 3.218 -13.627 1.00 91.62 108 SER A N 1
ATOM 883 C CA . SER A 1 108 ? -1.430 4.293 -14.620 1.00 91.62 108 SER A CA 1
ATOM 884 C C . SER A 1 108 ? -0.061 4.742 -15.132 1.00 91.62 108 SER A C 1
ATOM 886 O O . SER A 1 108 ? 0.123 4.897 -16.336 1.00 91.62 108 SER A O 1
ATOM 888 N N . GLN A 1 109 ? 0.925 4.867 -14.241 1.00 90.00 109 GLN A N 1
ATOM 889 C CA . GLN A 1 109 ? 2.292 5.233 -14.602 1.00 90.00 109 GLN A CA 1
ATOM 890 C C . GLN A 1 109 ? 2.976 4.138 -15.433 1.00 90.00 109 GLN A C 1
ATOM 892 O O . GLN A 1 109 ? 3.723 4.458 -16.356 1.00 90.00 109 GLN A O 1
ATOM 897 N N . ALA A 1 110 ? 2.677 2.861 -15.170 1.00 84.94 110 ALA A N 1
ATOM 898 C CA . ALA A 1 110 ? 3.186 1.742 -15.961 1.00 84.94 110 ALA A CA 1
ATOM 899 C C . ALA A 1 110 ? 2.690 1.793 -17.418 1.00 84.94 110 ALA A C 1
ATOM 901 O O . ALA A 1 110 ? 3.464 1.532 -18.333 1.00 84.94 110 ALA A O 1
ATOM 902 N N . TYR A 1 111 ? 1.432 2.188 -17.647 1.00 73.56 111 TYR A N 1
ATOM 903 C CA . TYR A 1 111 ? 0.872 2.348 -18.997 1.00 73.56 111 TYR A CA 1
ATOM 904 C C . TYR A 1 111 ? 1.292 3.656 -19.696 1.00 73.56 111 TYR A C 1
ATOM 906 O O . TYR A 1 111 ? 1.266 3.723 -20.923 1.00 73.56 111 TYR A O 1
ATOM 914 N N . ILE A 1 112 ? 1.703 4.684 -18.941 1.00 66.62 112 ILE A N 1
ATOM 915 C CA . ILE A 1 112 ? 2.234 5.958 -19.471 1.00 66.62 112 ILE A CA 1
ATOM 916 C C . ILE A 1 112 ? 3.709 5.841 -19.902 1.00 66.62 112 ILE A C 1
ATOM 918 O O . ILE A 1 112 ? 4.217 6.737 -20.574 1.00 66.62 112 ILE A O 1
ATOM 922 N N . HIS A 1 113 ? 4.391 4.734 -19.595 1.00 49.94 113 HIS A N 1
ATOM 923 C CA . HIS A 1 113 ? 5.674 4.366 -20.198 1.00 49.94 113 HIS A CA 1
ATOM 924 C C . HIS A 1 113 ? 5.469 3.243 -21.228 1.00 49.94 113 HIS A C 1
ATOM 926 O O . HIS A 1 113 ? 5.716 2.077 -20.912 1.00 49.94 113 HIS A O 1
ATOM 932 N N . PRO A 1 114 ? 5.023 3.539 -22.465 1.00 45.94 114 PRO A N 1
ATOM 933 C CA . PRO A 1 114 ? 4.907 2.520 -23.484 1.00 45.94 114 PRO A CA 1
ATOM 934 C C . PRO A 1 114 ? 6.313 2.139 -23.948 1.00 45.94 114 PRO A C 1
ATOM 936 O O . PRO A 1 114 ? 7.177 2.991 -24.169 1.00 45.94 114 PRO A O 1
ATOM 939 N N . THR A 1 115 ? 6.508 0.843 -24.166 1.00 39.00 115 THR A N 1
ATOM 940 C CA . THR A 1 115 ? 7.347 0.329 -25.253 1.00 39.00 115 THR A CA 1
ATOM 941 C C . THR A 1 115 ? 7.345 1.286 -26.453 1.00 39.00 115 THR A C 1
ATOM 943 O O . THR A 1 115 ? 6.270 1.771 -26.823 1.00 39.00 115 THR A O 1
ATOM 946 N N . PRO A 1 116 ? 8.498 1.566 -27.085 1.00 44.06 116 PRO A N 1
ATOM 947 C CA . PRO A 1 116 ? 8.504 2.395 -28.272 1.00 44.06 116 PRO A CA 1
ATOM 948 C C . PRO A 1 116 ? 7.812 1.588 -29.367 1.00 44.06 116 PRO A C 1
ATOM 950 O O . PRO A 1 116 ? 8.361 0.593 -29.820 1.00 44.06 116 PRO A O 1
ATOM 953 N N . GLU A 1 117 ? 6.572 1.954 -29.691 1.00 39.25 117 GLU A N 1
ATOM 954 C CA . GLU A 1 117 ? 6.069 2.170 -31.050 1.00 39.25 117 GLU A CA 1
ATOM 955 C C . GLU A 1 117 ? 4.535 2.064 -31.145 1.00 39.25 117 GLU A C 1
ATOM 957 O O . GLU A 1 117 ? 3.924 1.058 -30.805 1.00 39.25 117 GLU A O 1
ATOM 962 N N . ILE A 1 118 ? 3.969 3.146 -31.696 1.00 42.25 118 ILE A N 1
ATOM 963 C CA . ILE A 1 118 ? 2.733 3.223 -32.486 1.00 42.25 118 ILE A CA 1
ATOM 964 C C . ILE A 1 118 ? 1.421 2.950 -31.718 1.00 42.25 118 ILE A C 1
ATOM 966 O O . ILE A 1 118 ? 0.976 1.825 -31.556 1.00 42.25 118 ILE A O 1
ATOM 970 N N . PHE A 1 119 ? 0.729 4.016 -31.313 1.00 34.03 119 PHE A N 1
ATOM 971 C CA . PHE A 1 119 ? -0.481 4.490 -32.002 1.00 34.03 119 PHE A CA 1
ATOM 972 C C . PHE A 1 119 ? -1.053 5.709 -31.265 1.00 34.03 119 PHE A C 1
ATOM 974 O O . PHE A 1 119 ? -1.339 5.706 -30.071 1.00 34.03 119 PHE A O 1
ATOM 981 N N . SER A 1 120 ? -1.202 6.773 -32.041 1.00 44.75 120 SER A N 1
ATOM 982 C CA . SER A 1 120 ? -2.002 7.962 -31.791 1.00 44.75 120 SER A CA 1
ATOM 983 C C . SER A 1 120 ? -3.406 7.633 -31.275 1.00 44.75 120 SER A C 1
ATOM 985 O O . SER A 1 120 ? -4.116 6.875 -31.925 1.00 44.75 120 SER A O 1
ATOM 987 N N . HIS A 1 121 ? -3.809 8.249 -30.161 1.00 33.53 121 HIS A N 1
ATOM 988 C CA . HIS A 1 121 ? -5.023 9.069 -30.007 1.00 33.53 121 HIS A CA 1
ATOM 989 C C . HIS A 1 121 ? -5.289 9.329 -28.515 1.00 33.53 121 HIS A C 1
ATOM 991 O O . HIS A 1 121 ? -5.521 8.412 -27.733 1.00 33.53 121 HIS A O 1
ATOM 997 N N . SER A 1 122 ? -5.280 10.605 -28.123 1.00 40.06 122 SER A N 1
ATOM 998 C CA . SER A 1 122 ? -5.824 11.051 -26.837 1.00 40.06 122 SER A CA 1
ATOM 999 C C . SER A 1 122 ? -7.334 10.802 -26.774 1.00 40.06 122 SER A C 1
ATOM 1001 O O . SER A 1 122 ? -8.025 10.938 -27.786 1.00 40.06 122 SER A O 1
ATOM 1003 N N . PRO A 1 123 ? -7.870 10.609 -25.562 1.00 40.66 123 PRO A N 1
ATOM 1004 C CA . PRO A 1 123 ? -8.878 11.566 -25.135 1.00 40.66 123 PRO A CA 1
ATOM 1005 C C . PRO A 1 123 ? -8.642 12.083 -23.714 1.00 40.66 123 PRO A C 1
ATOM 1007 O O . PRO A 1 123 ? -8.387 11.354 -22.760 1.00 40.66 123 PRO A O 1
ATOM 1010 N N . SER A 1 124 ? -8.782 13.398 -23.607 1.00 42.72 124 SER A N 1
ATOM 1011 C CA . SER A 1 124 ? -8.958 14.169 -22.386 1.00 42.72 124 SER A CA 1
ATOM 1012 C C . SER A 1 124 ? -10.125 13.649 -21.541 1.00 42.72 124 SER A C 1
ATOM 1014 O O . SER A 1 124 ? -11.246 13.577 -22.045 1.00 42.72 124 SER A O 1
ATOM 1016 N N . HIS A 1 125 ? -9.911 13.427 -20.243 1.00 33.81 125 HIS A N 1
ATOM 1017 C CA . HIS A 1 125 ? -11.000 13.372 -19.268 1.00 33.81 125 HIS A CA 1
ATOM 1018 C C . HIS A 1 125 ? -10.733 14.352 -18.125 1.00 33.81 125 HIS A C 1
ATOM 1020 O O . HIS A 1 125 ? -9.838 14.172 -17.304 1.00 33.81 125 HIS A O 1
ATOM 1026 N N . LYS A 1 126 ? -11.531 15.424 -18.115 1.00 36.16 126 LYS A N 1
ATOM 1027 C CA . LYS A 1 126 ? -11.661 16.372 -17.009 1.00 36.16 126 LYS A CA 1
ATOM 1028 C C . LYS A 1 126 ? -12.377 15.660 -15.858 1.00 36.16 126 LYS A C 1
ATOM 1030 O O . LYS A 1 126 ? -13.493 15.189 -16.060 1.00 36.16 126 LYS A O 1
ATOM 1035 N N . TYR A 1 127 ? -11.773 15.606 -14.674 1.00 26.41 127 TYR A N 1
ATOM 1036 C CA . TYR A 1 127 ? -12.489 15.250 -13.449 1.00 26.41 127 TYR A CA 1
ATOM 1037 C C . TYR A 1 127 ? -12.990 16.531 -12.788 1.00 26.41 127 TYR A C 1
ATOM 1039 O O . TYR A 1 127 ? -12.192 17.349 -12.341 1.00 26.41 127 TYR A O 1
ATOM 1047 N N . ASN A 1 128 ? -14.312 16.691 -12.746 1.00 25.94 128 ASN A N 1
ATOM 1048 C CA . ASN A 1 128 ? -14.987 17.615 -11.849 1.00 25.94 128 ASN A CA 1
ATOM 1049 C C . ASN A 1 128 ? -16.173 16.892 -11.191 1.00 25.94 128 ASN A C 1
ATOM 1051 O O . ASN A 1 128 ? -17.016 16.332 -11.885 1.00 25.94 128 ASN A O 1
ATOM 1055 N N . GLU A 1 129 ? -16.188 16.995 -9.859 1.00 29.16 129 GLU A N 1
ATOM 1056 C CA . GLU A 1 129 ? -17.324 16.928 -8.927 1.00 29.16 129 GLU A CA 1
ATOM 1057 C C . GLU A 1 129 ? -17.955 15.574 -8.545 1.00 29.16 129 GLU A C 1
ATOM 1059 O O . GLU A 1 129 ? -18.320 14.747 -9.374 1.00 29.16 129 GLU A O 1
ATOM 1064 N N . GLY A 1 130 ? -18.143 15.391 -7.227 1.00 24.97 130 GLY A N 1
ATOM 1065 C CA . GLY A 1 130 ? -18.919 14.287 -6.657 1.00 24.97 130 GLY A CA 1
ATOM 1066 C C . GLY A 1 130 ? -18.628 13.992 -5.183 1.00 24.97 130 GLY A C 1
ATOM 1067 O O . GLY A 1 130 ? -18.077 12.951 -4.844 1.00 24.97 130 GLY A O 1
ATOM 1068 N N . ILE A 1 131 ? -18.996 14.914 -4.296 1.00 32.72 131 ILE A N 1
ATOM 1069 C CA . ILE A 1 131 ? -19.036 14.730 -2.839 1.00 32.72 131 ILE A CA 1
ATOM 1070 C C . ILE A 1 131 ? -19.955 13.555 -2.432 1.00 32.72 131 ILE A C 1
ATOM 1072 O O . ILE A 1 131 ? -21.045 13.401 -2.977 1.00 32.72 131 ILE A O 1
ATOM 1076 N N . CYS A 1 132 ? -19.597 12.828 -1.364 1.00 27.61 132 CYS A N 1
ATOM 1077 C CA . CYS A 1 132 ? -20.559 12.092 -0.531 1.00 27.61 132 CYS A CA 1
ATOM 1078 C C . CYS A 1 132 ? -20.372 12.482 0.949 1.00 27.61 132 CYS A C 1
ATOM 1080 O O . CYS A 1 132 ? -19.554 11.900 1.657 1.00 27.61 132 CYS A O 1
ATOM 1082 N N . TRP A 1 133 ? -21.124 13.494 1.400 1.00 35.84 133 TRP A N 1
ATOM 1083 C CA . TRP A 1 133 ? -21.188 13.991 2.790 1.00 35.84 133 TRP A CA 1
ATOM 1084 C C . TRP A 1 133 ? -22.359 13.371 3.579 1.00 35.84 133 TRP A C 1
ATOM 1086 O O . TRP A 1 133 ? -22.987 14.033 4.400 1.00 35.84 133 TRP A O 1
ATOM 1096 N N . LEU A 1 134 ? -22.683 12.096 3.356 1.00 39.03 134 LEU A N 1
ATOM 1097 C CA . LEU A 1 134 ? -23.708 11.398 4.139 1.00 39.03 134 LEU A CA 1
ATOM 1098 C C . LEU A 1 134 ? -23.200 10.040 4.610 1.00 39.03 134 LEU A C 1
ATOM 1100 O O . LEU A 1 134 ? -23.478 9.016 4.004 1.00 39.03 134 LEU A O 1
ATOM 1104 N N . CYS A 1 135 ? -22.444 10.080 5.706 1.00 30.88 135 CYS A N 1
ATOM 1105 C CA . CYS A 1 135 ? -22.501 9.116 6.806 1.00 30.88 135 CYS A CA 1
ATOM 1106 C C . CYS A 1 135 ? -21.811 9.766 8.014 1.00 30.88 135 CYS A C 1
ATOM 1108 O O . CYS A 1 135 ? -20.630 9.550 8.279 1.00 30.88 135 CYS A O 1
ATOM 1110 N N . GLY A 1 136 ? -22.554 10.624 8.716 1.00 36.88 136 GLY A N 1
ATOM 1111 C CA . GLY A 1 136 ? -22.157 11.158 10.011 1.00 36.88 136 GLY A CA 1
ATOM 1112 C C . GLY A 1 136 ? -22.184 10.057 11.065 1.00 36.88 136 GLY A C 1
ATOM 1113 O O . GLY A 1 136 ? -23.242 9.728 11.590 1.00 36.88 136 GLY A O 1
ATOM 1114 N N . LEU A 1 137 ? -21.015 9.509 11.389 1.00 37.59 137 LEU A N 1
ATOM 1115 C CA . LEU A 1 137 ? -20.816 8.723 12.600 1.00 37.59 137 LEU A CA 1
ATOM 1116 C C . LEU A 1 137 ? -19.699 9.365 13.419 1.00 37.59 137 LEU A C 1
ATOM 1118 O O . LEU A 1 137 ? -18.520 9.306 13.076 1.00 37.59 137 LEU A O 1
ATOM 1122 N N . HIS A 1 138 ? -20.112 10.007 14.507 1.00 32.88 138 HIS A N 1
ATOM 1123 C CA . HIS A 1 138 ? -19.246 10.389 15.609 1.00 32.88 138 HIS A CA 1
ATOM 1124 C C . HIS A 1 138 ? -18.855 9.106 16.349 1.00 32.88 138 HIS A C 1
ATOM 1126 O O . HIS A 1 138 ? -19.702 8.476 16.981 1.00 32.88 138 HIS A O 1
ATOM 1132 N N . PHE A 1 139 ? -17.595 8.686 16.232 1.00 31.27 139 PHE A N 1
ATOM 1133 C CA . PHE A 1 139 ? -17.087 7.547 16.992 1.00 31.27 139 PHE A CA 1
ATOM 1134 C C . PHE A 1 139 ? -16.700 7.990 18.416 1.00 31.27 139 PHE A C 1
ATOM 1136 O O . PHE A 1 139 ? -15.932 8.945 18.558 1.00 31.27 139 PHE A O 1
ATOM 1143 N N . PRO A 1 140 ? -17.203 7.320 19.470 1.00 31.33 140 PRO A N 1
ATOM 1144 C CA . PRO A 1 140 ? -16.841 7.606 20.855 1.00 31.33 140 PRO A CA 1
ATOM 1145 C C . PRO A 1 140 ? -15.356 7.347 21.141 1.00 31.33 140 PRO A C 1
ATOM 1147 O O . PRO A 1 140 ? -14.750 6.416 20.611 1.00 31.33 140 PRO A O 1
ATOM 1150 N N . LEU A 1 141 ? -14.800 8.121 22.075 1.00 37.88 141 LEU A N 1
ATOM 1151 C CA . LEU A 1 141 ? -13.427 8.065 22.606 1.00 37.88 141 LEU A CA 1
ATOM 1152 C C . LEU A 1 141 ? -13.009 6.728 23.272 1.00 37.88 141 LEU A C 1
ATOM 1154 O O . LEU A 1 141 ? -11.956 6.665 23.897 1.00 37.88 141 LEU A O 1
ATOM 1158 N N . GLN A 1 142 ? -13.778 5.649 23.128 1.00 32.06 142 GLN A N 1
ATOM 1159 C CA . GLN A 1 142 ? -13.508 4.344 23.747 1.00 32.06 142 GLN A CA 1
ATOM 1160 C C . GLN A 1 142 ? -12.811 3.330 22.823 1.00 32.06 142 GLN A C 1
ATOM 1162 O O . GLN A 1 142 ? -12.407 2.278 23.300 1.00 32.06 142 GLN A O 1
ATOM 1167 N N . LEU A 1 143 ? -12.562 3.658 21.546 1.00 38.16 143 LEU A N 1
ATOM 1168 C CA . LEU A 1 143 ? -11.798 2.797 20.621 1.00 38.16 143 LEU A CA 1
ATOM 1169 C C . LEU A 1 143 ? -10.268 2.993 20.683 1.00 38.16 143 LEU A C 1
ATOM 1171 O O . LEU A 1 143 ? -9.523 2.415 19.892 1.00 38.16 143 LEU A O 1
ATOM 1175 N N . TRP A 1 144 ? -9.774 3.824 21.604 1.00 38.06 144 TRP A N 1
ATOM 1176 C CA . TRP A 1 144 ? -8.342 4.113 21.709 1.00 38.06 144 TRP A CA 1
ATOM 1177 C C . TRP A 1 144 ? -7.527 2.950 22.283 1.00 38.06 144 TRP A C 1
ATOM 1179 O O . TRP A 1 144 ? -6.337 2.880 22.001 1.00 38.06 144 TRP A O 1
ATOM 1189 N N . SER A 1 145 ? -8.131 2.009 23.015 1.00 34.66 145 SER A N 1
ATOM 1190 C CA . SER A 1 145 ? -7.451 0.804 23.519 1.00 34.66 145 SER A CA 1
ATOM 1191 C C . SER A 1 145 ? -7.250 -0.264 22.437 1.00 34.66 145 SER A C 1
ATOM 1193 O O . SER A 1 145 ? -6.202 -0.902 22.399 1.00 34.66 145 SER A O 1
ATOM 1195 N N . GLU A 1 146 ? -8.199 -0.421 21.513 1.00 36.22 146 GLU A N 1
ATOM 1196 C CA . GLU A 1 146 ? -8.124 -1.416 20.431 1.00 36.22 146 GLU A CA 1
ATOM 1197 C C . GLU A 1 146 ? -7.208 -0.959 19.284 1.00 36.22 146 GLU A C 1
ATOM 1199 O O . GLU A 1 146 ? -6.437 -1.750 18.739 1.00 36.22 146 GLU A O 1
ATOM 1204 N N . VAL A 1 147 ? -7.185 0.343 18.983 1.00 42.06 147 VAL A N 1
ATOM 1205 C CA . VAL A 1 147 ? -6.238 0.937 18.022 1.00 42.06 147 VAL A CA 1
ATOM 1206 C C . VAL A 1 147 ? -4.801 0.915 18.573 1.00 42.06 147 VAL A C 1
ATOM 1208 O O . VAL A 1 147 ? -3.859 0.672 17.817 1.00 42.06 147 VAL A O 1
ATOM 1211 N N . TYR A 1 148 ? -4.609 1.066 19.891 1.00 41.53 148 TYR A N 1
ATOM 1212 C CA . TYR A 1 148 ? -3.306 0.841 20.539 1.00 41.53 148 TYR A CA 1
ATOM 1213 C C . TYR A 1 148 ? -2.910 -0.645 20.577 1.00 41.53 148 TYR A C 1
ATOM 1215 O O . TYR A 1 148 ? -1.735 -0.969 20.414 1.00 41.53 148 TYR A O 1
ATOM 1223 N N . ALA A 1 149 ? -3.871 -1.562 20.733 1.00 38.84 149 ALA A N 1
ATOM 1224 C CA . ALA A 1 149 ? -3.621 -3.001 20.635 1.00 38.84 149 ALA A CA 1
ATOM 1225 C C . ALA A 1 149 ? -3.219 -3.418 19.206 1.00 38.84 149 ALA A C 1
ATOM 1227 O O . ALA A 1 149 ? -2.361 -4.281 19.033 1.00 38.84 149 ALA A O 1
ATOM 1228 N N . SER A 1 150 ? -3.739 -2.747 18.173 1.00 40.62 150 SER A N 1
ATOM 1229 C CA . SER A 1 150 ? -3.286 -2.947 16.790 1.00 40.62 150 SER A CA 1
ATOM 1230 C C . SER A 1 150 ? -1.877 -2.382 16.541 1.00 40.62 150 SER A C 1
ATOM 1232 O O . SER A 1 150 ? -1.127 -2.964 15.760 1.00 40.62 150 SER A O 1
ATOM 1234 N N . TRP A 1 151 ? -1.466 -1.319 17.249 1.00 40.25 151 TRP A N 1
ATOM 1235 C CA . TRP A 1 151 ? -0.061 -0.872 17.304 1.00 40.25 151 TRP A CA 1
ATOM 1236 C C . TRP A 1 151 ? 0.871 -1.916 17.944 1.00 40.25 151 TRP A C 1
ATOM 1238 O O . TRP A 1 151 ? 2.061 -1.913 17.645 1.00 40.25 151 TRP A O 1
ATOM 1248 N N . ALA A 1 152 ? 0.357 -2.806 18.802 1.00 39.41 152 ALA A N 1
ATOM 1249 C CA . ALA A 1 152 ? 1.131 -3.908 19.378 1.00 39.41 152 ALA A CA 1
ATOM 1250 C C . ALA A 1 152 ? 1.274 -5.107 18.421 1.00 39.41 152 ALA A C 1
ATOM 1252 O O . ALA A 1 152 ? 2.232 -5.866 18.547 1.00 39.41 152 ALA A O 1
ATOM 1253 N N . GLN A 1 153 ? 0.363 -5.266 17.450 1.00 39.06 153 GLN A N 1
ATOM 1254 C CA . GLN A 1 153 ? 0.476 -6.285 16.395 1.00 39.06 153 GLN A CA 1
ATOM 1255 C C . GLN A 1 153 ? 1.322 -5.828 15.202 1.00 39.06 153 GLN A C 1
ATOM 1257 O O . GLN A 1 153 ? 1.939 -6.659 14.540 1.00 39.06 153 GLN A O 1
ATOM 1262 N N . ILE A 1 154 ? 1.409 -4.517 14.949 1.00 48.91 154 ILE A N 1
ATOM 1263 C CA . ILE A 1 154 ? 2.422 -3.939 14.058 1.00 48.91 154 ILE A CA 1
ATOM 1264 C C . ILE A 1 154 ? 3.723 -3.852 14.861 1.00 48.91 154 ILE A C 1
ATOM 1266 O O . ILE A 1 154 ? 4.184 -2.783 15.264 1.00 48.91 154 ILE A O 1
ATOM 1270 N N . THR A 1 155 ? 4.298 -5.017 15.151 1.00 43.97 155 THR A N 1
ATOM 1271 C CA . THR A 1 155 ? 5.674 -5.114 15.621 1.00 43.97 155 THR A CA 1
ATOM 1272 C C . THR A 1 155 ? 6.554 -4.397 14.607 1.00 43.97 155 THR A C 1
ATOM 1274 O O . THR A 1 155 ? 6.627 -4.792 13.441 1.00 43.97 155 THR A O 1
ATOM 1277 N N . TRP A 1 156 ? 7.222 -3.341 15.060 1.00 45.47 156 TRP A N 1
ATOM 1278 C CA . TRP A 1 156 ? 8.569 -3.099 14.565 1.00 45.47 156 TRP A CA 1
ATOM 1279 C C . TRP A 1 156 ? 9.397 -4.379 14.696 1.00 45.47 156 TRP A C 1
ATOM 1281 O O . TRP A 1 156 ? 9.269 -5.042 15.746 1.00 45.47 156 TRP A O 1
#

InterPro domains:
  IPR029270 Limb expression 1 [PF14954] (13-109)